Protein AF-A0A7T6Z0Q0-F1 (afdb_monomer_lite)

Organism: NCBI:txid2743000

Structure (mmCIF, N/CA/C/O backbone):
data_AF-A0A7T6Z0Q0-F1
#
_entry.id   AF-A0A7T6Z0Q0-F1
#
loop_
_atom_site.group_PDB
_atom_site.id
_atom_site.type_symbol
_atom_site.label_atom_id
_atom_site.label_alt_id
_atom_site.label_comp_id
_atom_site.label_asym_id
_atom_site.label_entity_id
_atom_site.label_seq_id
_atom_site.pdbx_PDB_ins_code
_atom_site.Cartn_x
_atom_site.Cartn_y
_atom_site.Cartn_z
_atom_site.occupancy
_atom_site.B_iso_or_equiv
_atom_site.auth_seq_id
_atom_site.auth_comp_id
_atom_site.auth_asym_id
_atom_site.auth_atom_id
_atom_site.pdbx_PDB_model_num
ATOM 1 N N . MET A 1 1 ? 8.233 -5.492 -35.507 1.00 38.56 1 MET A N 1
ATOM 2 C CA . MET A 1 1 ? 9.066 -5.154 -34.332 1.00 38.56 1 MET A CA 1
ATOM 3 C C . MET A 1 1 ? 8.206 -4.295 -33.421 1.00 38.56 1 MET A C 1
ATOM 5 O O . MET A 1 1 ? 7.869 -3.188 -33.812 1.00 38.56 1 MET A O 1
ATOM 9 N N . ALA A 1 2 ? 7.719 -4.841 -32.305 1.00 47.81 2 ALA A N 1
ATOM 10 C CA . ALA A 1 2 ? 6.856 -4.098 -31.389 1.00 47.81 2 ALA A CA 1
ATOM 11 C C . ALA A 1 2 ? 7.734 -3.191 -30.522 1.00 47.81 2 ALA A C 1
ATOM 13 O O . ALA A 1 2 ? 8.544 -3.677 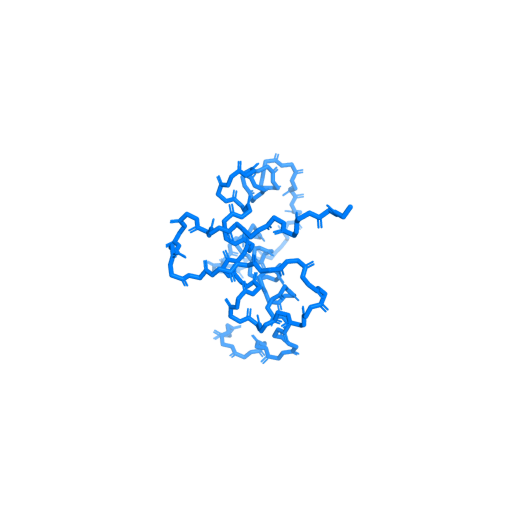-29.737 1.00 47.81 2 ALA A O 1
ATOM 14 N N . THR A 1 3 ? 7.627 -1.879 -30.710 1.00 47.97 3 THR A N 1
ATOM 15 C CA . THR A 1 3 ? 8.337 -0.905 -29.883 1.00 47.97 3 THR A CA 1
ATOM 16 C C . THR A 1 3 ? 7.846 -1.037 -28.444 1.00 47.97 3 THR A C 1
ATOM 18 O O . THR A 1 3 ? 6.657 -0.856 -28.176 1.00 47.97 3 THR A O 1
ATOM 21 N N . LEU A 1 4 ? 8.751 -1.382 -27.527 1.00 54.00 4 LEU A N 1
ATOM 22 C CA . LEU A 1 4 ? 8.465 -1.507 -26.101 1.00 54.00 4 LEU A CA 1
ATOM 23 C C . LEU A 1 4 ? 7.921 -0.163 -25.582 1.00 54.00 4 LEU A C 1
ATOM 25 O O . LEU A 1 4 ? 8.621 0.851 -25.607 1.00 54.00 4 LEU A O 1
ATOM 29 N N . GLN A 1 5 ? 6.655 -0.132 -25.167 1.00 57.84 5 GLN A N 1
ATOM 30 C CA . GLN A 1 5 ? 5.997 1.086 -24.693 1.00 57.84 5 GLN A CA 1
ATOM 3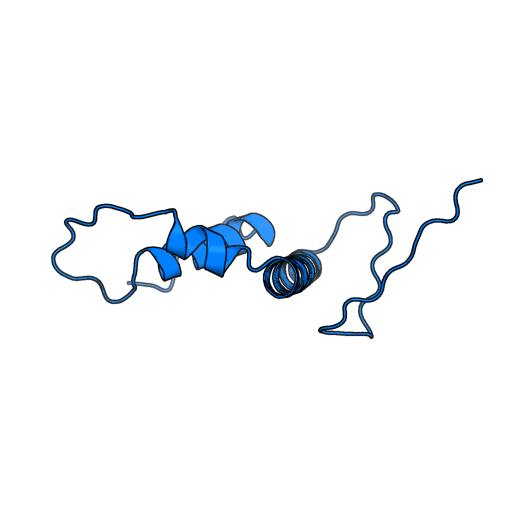1 C C . GLN A 1 5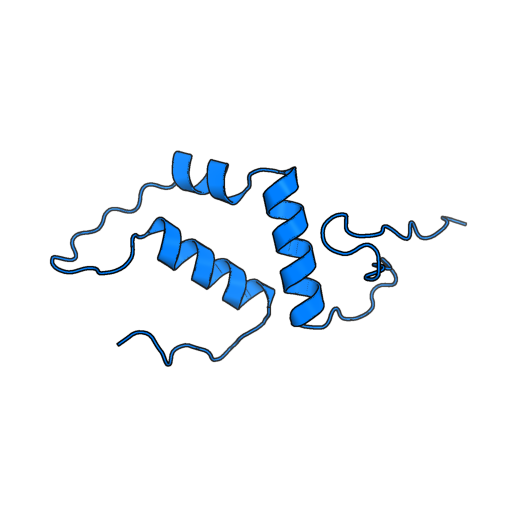 ? 6.572 1.473 -23.325 1.00 57.84 5 GLN A C 1
ATOM 33 O O . GLN A 1 5 ? 6.188 0.916 -22.301 1.00 57.84 5 GLN A O 1
ATOM 38 N N . LYS A 1 6 ? 7.508 2.425 -23.310 1.00 55.28 6 LYS A N 1
ATOM 39 C CA . LYS A 1 6 ? 8.038 3.018 -22.078 1.00 55.28 6 LYS A CA 1
ATOM 40 C C . LYS A 1 6 ? 7.030 4.042 -21.564 1.00 55.28 6 LYS A C 1
ATOM 42 O O . LYS A 1 6 ? 6.823 5.067 -22.212 1.00 55.28 6 LYS A O 1
ATOM 47 N N . ARG A 1 7 ? 6.391 3.759 -20.430 1.00 61.72 7 ARG A N 1
ATOM 48 C CA . ARG A 1 7 ? 5.443 4.677 -19.781 1.00 61.72 7 ARG A CA 1
ATOM 49 C C . ARG A 1 7 ? 6.081 5.275 -18.529 1.00 61.72 7 ARG A C 1
ATOM 51 O O . ARG A 1 7 ? 6.789 4.588 -17.792 1.00 61.72 7 ARG A O 1
ATOM 58 N N . SER A 1 8 ? 5.870 6.572 -18.339 1.00 59.81 8 SER A N 1
ATOM 59 C CA . SER A 1 8 ? 6.220 7.265 -17.099 1.00 59.81 8 SER A CA 1
ATOM 60 C C . SER A 1 8 ? 5.029 7.213 -16.151 1.00 59.81 8 SER A C 1
ATOM 62 O O . SER A 1 8 ? 3.890 7.256 -16.610 1.00 59.81 8 SER A O 1
ATOM 64 N N . ILE A 1 9 ? 5.309 7.123 -14.856 1.00 63.09 9 ILE A N 1
ATOM 65 C CA . ILE A 1 9 ? 4.302 7.160 -13.790 1.00 63.09 9 ILE A CA 1
ATOM 66 C C . ILE A 1 9 ? 3.906 8.628 -13.559 1.00 63.09 9 ILE A C 1
ATOM 68 O O . ILE A 1 9 ? 4.796 9.490 -13.566 1.00 63.09 9 ILE A O 1
ATOM 72 N N . ASP A 1 10 ? 2.620 8.940 -13.373 1.00 64.62 10 ASP A N 1
ATOM 73 C CA . ASP A 1 10 ? 2.192 10.330 -13.162 1.00 64.62 10 ASP A CA 1
ATOM 74 C C . ASP A 1 10 ? 2.637 10.836 -11.783 1.00 64.62 10 ASP A C 1
ATOM 76 O O . ASP A 1 10 ? 3.096 11.978 -11.676 1.00 64.62 10 ASP A O 1
ATOM 80 N N . PHE A 1 11 ? 2.638 9.961 -10.770 1.00 57.75 11 PHE A N 1
ATOM 81 C CA . PHE A 1 11 ? 3.105 10.258 -9.411 1.00 57.75 11 PHE A CA 1
ATOM 82 C C 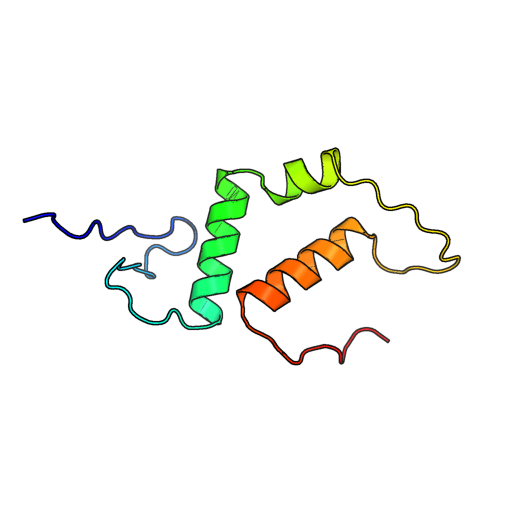. PHE A 1 11 ? 4.594 10.640 -9.338 1.00 57.75 11 PHE A C 1
ATOM 84 O O . PHE A 1 11 ? 5.010 11.462 -8.519 1.00 57.75 11 PHE A O 1
ATOM 91 N N . ASN A 1 12 ? 5.428 10.071 -10.217 1.00 58.88 12 ASN A N 1
ATOM 92 C CA . ASN A 1 12 ? 6.838 10.435 -10.333 1.00 58.88 12 ASN A CA 1
ATOM 93 C C . ASN A 1 12 ? 7.354 10.249 -11.764 1.00 58.88 12 ASN A C 1
ATOM 95 O O . ASN A 1 12 ? 7.858 9.190 -12.142 1.00 58.88 12 ASN A O 1
ATOM 99 N N . ARG A 1 13 ? 7.340 11.339 -12.541 1.00 59.12 13 ARG A N 1
ATOM 100 C CA . ARG A 1 13 ? 7.804 11.368 -13.942 1.00 59.12 13 ARG A CA 1
ATOM 101 C C . ARG A 1 13 ? 9.285 11.014 -14.136 1.00 59.12 13 ARG A C 1
ATOM 103 O O . ARG A 1 13 ? 9.719 10.830 -15.277 1.00 59.12 13 ARG A O 1
ATOM 110 N N . LYS A 1 14 ? 10.079 10.960 -13.058 1.00 58.62 14 LYS A N 1
ATOM 111 C CA . LYS A 1 14 ? 11.483 10.517 -13.098 1.00 58.62 14 LYS A CA 1
ATOM 112 C C . LYS A 1 14 ? 11.601 8.993 -13.120 1.00 58.62 14 LYS A C 1
ATOM 114 O O . LYS A 1 14 ? 12.612 8.490 -13.608 1.00 58.62 14 LYS A O 1
ATOM 119 N N . VAL A 1 15 ? 10.584 8.271 -12.649 1.00 60.81 15 VAL A N 1
ATOM 120 C CA . VAL A 1 15 ? 10.527 6.812 -12.728 1.00 60.81 15 VAL A CA 1
ATOM 121 C C . VAL 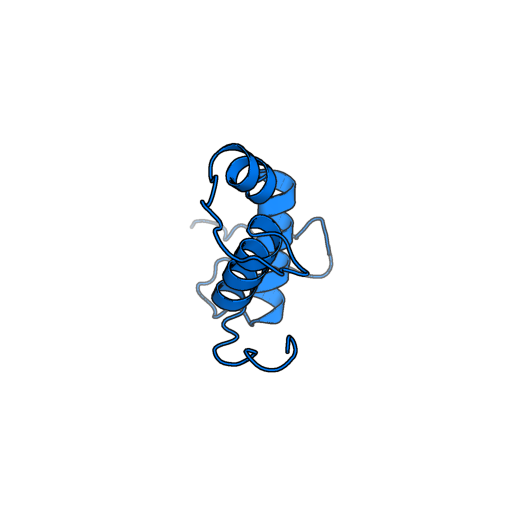A 1 15 ? 9.979 6.430 -14.098 1.00 60.81 15 VAL A C 1
ATOM 123 O O . VAL A 1 15 ? 8.912 6.878 -14.520 1.00 60.81 15 VAL A O 1
ATOM 126 N N . LYS A 1 16 ? 10.754 5.629 -14.830 1.00 61.69 16 LYS A N 1
ATOM 127 C CA . LYS A 1 16 ? 10.385 5.140 -16.158 1.00 61.69 16 LYS A CA 1
ATOM 128 C C . LYS A 1 16 ? 10.305 3.629 -16.107 1.00 61.69 16 LYS A C 1
ATOM 130 O O . LYS A 1 16 ? 11.298 2.986 -15.785 1.00 61.69 16 LYS A O 1
ATOM 135 N N . ILE A 1 17 ? 9.155 3.091 -16.478 1.00 62.25 17 ILE A N 1
ATOM 136 C CA . ILE A 1 17 ? 8.902 1.656 -16.437 1.00 62.25 17 ILE A CA 1
ATOM 137 C C . ILE A 1 17 ? 9.117 1.104 -17.839 1.00 62.25 17 ILE A C 1
ATOM 139 O O . ILE A 1 17 ? 8.530 1.593 -18.811 1.00 62.25 17 ILE A O 1
ATOM 143 N N . SER A 1 18 ? 9.999 0.118 -17.952 1.00 58.91 18 SER A N 1
ATOM 144 C CA . SER A 1 18 ? 10.153 -0.705 -19.145 1.00 58.91 18 SER A CA 1
ATOM 145 C C . SER A 1 18 ? 9.485 -2.055 -18.909 1.00 58.91 18 SER A C 1
ATOM 147 O O . SER A 1 18 ? 9.634 -2.661 -17.858 1.00 58.91 18 SER A O 1
ATOM 149 N N . ASN A 1 19 ? 8.719 -2.523 -19.896 1.00 57.25 19 ASN A N 1
ATOM 150 C CA . ASN A 1 19 ? 8.157 -3.874 -19.904 1.00 57.25 19 ASN A CA 1
ATOM 151 C C . ASN A 1 19 ? 9.147 -4.841 -20.574 1.00 57.25 19 ASN A C 1
ATOM 153 O O . ASN A 1 19 ? 8.810 -5.514 -21.545 1.00 57.25 19 ASN A O 1
ATOM 157 N N . ASP A 1 20 ? 10.411 -4.791 -20.156 1.00 62.56 20 ASP A N 1
ATOM 158 C CA . ASP A 1 20 ? 11.515 -5.591 -20.707 1.00 62.56 20 ASP A CA 1
ATOM 159 C C . ASP A 1 20 ? 11.653 -6.950 -20.007 1.00 62.56 20 ASP A C 1
ATOM 161 O O . ASP A 1 20 ? 12.550 -7.723 -20.334 1.00 62.56 20 ASP A O 1
ATOM 165 N N . GLY A 1 21 ? 10.738 -7.255 -19.080 1.00 55.03 21 GLY A N 1
ATOM 166 C CA . GLY A 1 21 ? 10.774 -8.469 -18.272 1.00 55.03 21 GLY A CA 1
ATOM 167 C C . GLY A 1 21 ? 11.825 -8.430 -17.162 1.00 55.03 21 GLY A C 1
ATOM 168 O O . GLY A 1 21 ? 12.087 -9.470 -16.564 1.00 55.03 21 GLY A O 1
ATOM 169 N N . GLY A 1 22 ? 12.433 -7.268 -16.890 1.00 63.94 22 GLY A N 1
ATOM 170 C CA . GLY A 1 22 ? 13.324 -7.085 -15.749 1.00 63.94 22 GLY A CA 1
ATOM 171 C C . GLY A 1 22 ? 12.583 -7.169 -14.412 1.00 63.94 22 GLY A C 1
ATOM 172 O O . GLY A 1 22 ? 11.396 -6.852 -14.315 1.00 63.94 22 GLY A O 1
ATOM 173 N N . GLU A 1 23 ? 13.294 -7.590 -13.366 1.00 59.81 23 GLU A N 1
ATOM 174 C CA . GLU A 1 23 ? 12.762 -7.577 -12.004 1.00 59.81 23 GLU A CA 1
ATOM 175 C C . GLU A 1 23 ? 12.556 -6.132 -11.535 1.00 59.81 23 GLU A C 1
ATOM 177 O O . GLU A 1 23 ? 13.463 -5.296 -11.585 1.00 59.81 23 GLU A O 1
ATOM 182 N N . LEU A 1 24 ? 11.345 -5.835 -11.071 1.00 60.91 24 LEU A N 1
ATOM 183 C CA . LEU A 1 24 ? 11.047 -4.570 -10.416 1.00 60.91 24 LEU A CA 1
ATOM 184 C C . LEU A 1 24 ? 11.554 -4.645 -8.977 1.00 60.91 24 LEU A C 1
ATOM 186 O O . LEU A 1 24 ? 11.241 -5.588 -8.250 1.00 60.91 24 LEU A O 1
ATOM 190 N N . SER A 1 25 ? 12.318 -3.640 -8.550 1.00 65.69 25 SER A N 1
ATOM 191 C CA . SER A 1 25 ? 12.652 -3.507 -7.133 1.00 65.69 25 SER A CA 1
ATOM 192 C C . SER A 1 25 ? 11.380 -3.276 -6.307 1.00 65.69 25 SER A C 1
ATOM 194 O O . SER A 1 25 ? 10.416 -2.692 -6.809 1.00 65.69 25 SER A O 1
ATOM 196 N N . SER A 1 26 ? 11.407 -3.685 -5.034 1.00 61.88 26 SER A N 1
ATOM 197 C CA . SER A 1 26 ? 10.327 -3.470 -4.052 1.00 61.88 26 SER A CA 1
ATOM 198 C C . SER A 1 26 ? 9.735 -2.055 -4.126 1.00 61.88 26 SER A C 1
ATOM 200 O O . SER A 1 26 ? 8.538 -1.892 -4.356 1.00 61.88 26 SER A O 1
ATOM 202 N N . ASP A 1 27 ? 10.594 -1.034 -4.051 1.00 64.44 27 ASP A N 1
ATOM 203 C CA . ASP A 1 27 ? 10.184 0.377 -4.038 1.00 64.44 27 ASP A CA 1
ATOM 204 C C . ASP A 1 27 ? 9.521 0.812 -5.359 1.00 64.44 27 ASP A C 1
ATOM 206 O O . ASP A 1 27 ? 8.643 1.674 -5.385 1.00 64.44 27 ASP A O 1
ATOM 210 N N . THR A 1 28 ? 9.916 0.201 -6.482 1.00 69.06 28 THR A N 1
ATOM 211 C CA . THR A 1 28 ? 9.309 0.481 -7.793 1.00 69.06 28 THR A CA 1
ATOM 212 C C . THR A 1 28 ? 7.949 -0.206 -7.931 1.00 69.06 28 THR A C 1
ATOM 214 O O . THR A 1 28 ? 7.041 0.361 -8.538 1.00 69.06 28 THR A O 1
ATOM 217 N N . GLY A 1 29 ? 7.788 -1.405 -7.356 1.00 70.06 29 GLY A N 1
ATOM 218 C CA . GLY A 1 29 ? 6.519 -2.135 -7.310 1.00 70.06 29 GLY A CA 1
ATOM 219 C C . GLY A 1 29 ? 5.449 -1.425 -6.476 1.00 70.06 29 GLY A C 1
ATOM 220 O O . GLY A 1 29 ? 4.291 -1.366 -6.887 1.00 70.06 29 GLY A O 1
ATOM 221 N N . GLU A 1 30 ? 5.839 -0.818 -5.354 1.00 74.81 30 GLU A N 1
ATOM 222 C CA . GLU A 1 30 ? 4.937 -0.024 -4.510 1.00 74.81 30 GLU A CA 1
ATOM 223 C C . GLU A 1 30 ? 4.423 1.229 -5.234 1.00 74.81 30 GLU A C 1
ATOM 225 O O . GLU A 1 30 ? 3.214 1.450 -5.308 1.00 74.81 30 GLU A O 1
ATOM 230 N N . LEU A 1 31 ? 5.320 2.008 -5.854 1.00 76.12 31 LEU A N 1
ATOM 231 C CA . LEU A 1 31 ? 4.950 3.197 -6.637 1.00 76.12 31 LEU A CA 1
ATOM 232 C C . LEU A 1 31 ? 4.022 2.865 -7.811 1.00 76.12 31 LEU A C 1
ATOM 234 O O . LEU A 1 31 ? 3.128 3.638 -8.149 1.00 76.12 31 LEU A O 1
ATOM 238 N N . LEU A 1 32 ? 4.237 1.710 -8.434 1.00 76.12 32 LEU A N 1
ATOM 239 C CA . LEU A 1 32 ? 3.395 1.200 -9.507 1.00 76.12 32 LEU A CA 1
ATOM 240 C C . LEU A 1 32 ? 1.970 0.915 -9.051 1.00 76.12 32 LEU A C 1
ATOM 242 O O . LEU A 1 32 ? 1.012 1.241 -9.751 1.00 76.12 32 LEU A O 1
ATOM 246 N N . PHE A 1 33 ? 1.841 0.271 -7.898 1.00 78.75 33 PHE A N 1
ATOM 247 C CA . PHE A 1 33 ? 0.543 -0.083 -7.363 1.00 78.75 33 PHE A CA 1
ATOM 248 C C . PHE A 1 33 ? -0.208 1.138 -6.827 1.00 78.75 33 PHE A C 1
ATOM 250 O O . PHE A 1 33 ? -1.414 1.213 -7.029 1.00 78.75 33 PHE A O 1
ATOM 257 N N . LEU A 1 34 ? 0.492 2.123 -6.254 1.00 79.44 34 LEU A N 1
ATOM 258 C CA . LEU A 1 34 ? -0.097 3.420 -5.899 1.00 79.44 34 LEU A CA 1
ATOM 259 C C . LEU A 1 34 ? -0.731 4.106 -7.116 1.00 79.44 34 LEU A C 1
ATOM 261 O O . LEU A 1 34 ? -1.888 4.508 -7.069 1.00 79.44 34 LEU A O 1
ATOM 265 N N . GLU A 1 35 ? -0.012 4.175 -8.238 1.00 79.88 35 GLU A N 1
ATOM 266 C CA . GLU A 1 35 ? -0.546 4.743 -9.482 1.00 79.88 35 GLU A CA 1
ATOM 267 C C . GLU A 1 35 ? -1.726 3.921 -10.030 1.00 79.88 35 GLU A C 1
ATOM 269 O O . GLU A 1 35 ? -2.707 4.476 -10.523 1.00 79.88 35 GLU A O 1
ATOM 274 N N . LEU A 1 36 ? -1.653 2.589 -9.947 1.00 83.00 36 LEU A N 1
ATOM 275 C CA . LEU A 1 36 ? -2.752 1.713 -10.350 1.00 83.00 36 LEU A CA 1
ATOM 276 C C . LEU A 1 36 ? -4.001 1.974 -9.510 1.00 83.00 36 LEU A C 1
ATOM 278 O O . LEU A 1 36 ? -5.093 2.088 -10.069 1.00 83.00 36 LEU A O 1
ATOM 282 N N . ASP A 1 37 ? -3.844 2.068 -8.193 1.00 84.44 37 ASP A N 1
ATOM 283 C CA . ASP A 1 37 ? -4.942 2.346 -7.281 1.00 84.44 37 ASP A CA 1
ATOM 284 C C . ASP A 1 37 ? -5.558 3.722 -7.546 1.00 84.44 37 ASP A C 1
ATOM 286 O O . ASP A 1 37 ? -6.774 3.809 -7.702 1.00 84.44 37 ASP A O 1
ATOM 290 N N . GLU A 1 38 ? -4.748 4.771 -7.723 1.00 83.69 38 GLU A N 1
ATOM 291 C CA . GLU A 1 38 ? -5.258 6.107 -8.058 1.00 83.69 38 GLU A CA 1
ATOM 292 C C . GLU A 1 38 ? -6.055 6.124 -9.368 1.00 83.69 38 GLU A C 1
ATOM 294 O O . GLU A 1 38 ? -7.074 6.809 -9.476 1.00 83.69 38 GLU A O 1
ATOM 299 N N . LYS A 1 39 ? -5.614 5.372 -10.383 1.00 85.12 39 LYS A N 1
ATOM 300 C CA . LYS A 1 39 ? -6.272 5.351 -11.699 1.00 85.12 39 LYS A CA 1
ATOM 301 C C . LYS A 1 39 ? -7.519 4.475 -11.732 1.00 85.12 39 LYS A C 1
ATOM 303 O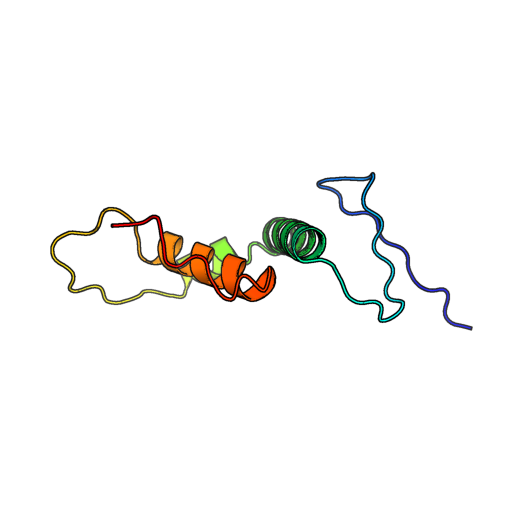 O . LYS A 1 39 ? -8.454 4.794 -12.464 1.00 85.12 39 LYS A O 1
ATOM 308 N N . LEU A 1 40 ? -7.518 3.356 -11.011 1.00 86.88 40 LEU A N 1
ATOM 309 C CA . LEU A 1 40 ? -8.598 2.367 -11.052 1.00 86.88 40 LEU A CA 1
ATOM 310 C C . LEU A 1 40 ? -9.569 2.484 -9.874 1.00 86.88 40 LEU A C 1
ATOM 312 O O . LEU A 1 40 ? -10.640 1.882 -9.922 1.00 86.88 40 LEU A O 1
ATOM 316 N N . GLY A 1 41 ? -9.217 3.234 -8.829 1.00 88.25 41 GLY A N 1
ATOM 317 C CA . GLY A 1 41 ? -9.963 3.279 -7.574 1.00 88.25 41 GLY A CA 1
ATOM 318 C C . GLY A 1 41 ? -10.078 1.890 -6.950 1.00 88.25 41 GLY A C 1
ATOM 319 O O . GLY A 1 41 ? -11.174 1.484 -6.547 1.00 88.25 41 GLY A O 1
ATOM 320 N N . PHE A 1 42 ? -8.983 1.126 -6.941 1.00 88.75 42 PHE A N 1
ATOM 321 C CA . PHE A 1 42 ? -8.995 -0.278 -6.538 1.00 88.75 42 PHE A CA 1
ATOM 322 C C . PHE A 1 42 ? -9.414 -0.427 -5.072 1.00 88.75 42 PHE A C 1
ATOM 324 O O . PHE A 1 42 ? -10.375 -1.141 -4.785 1.00 88.75 42 PHE A O 1
ATOM 331 N N . PHE A 1 43 ? -8.774 0.302 -4.159 1.00 89.44 43 PHE A N 1
ATOM 332 C CA . PHE A 1 43 ? -9.101 0.290 -2.739 1.00 89.44 43 PHE A CA 1
ATOM 333 C C . PHE A 1 43 ? -10.480 0.864 -2.457 1.00 89.44 43 PHE A C 1
ATOM 335 O O . PHE A 1 43 ? -11.226 0.279 -1.681 1.00 89.44 43 PHE A O 1
ATOM 342 N N . HIS A 1 44 ? -10.883 1.922 -3.166 1.00 90.06 44 HIS A N 1
ATOM 343 C CA . HIS A 1 44 ? -12.248 2.440 -3.055 1.00 90.06 44 HIS A CA 1
ATOM 344 C C . HIS A 1 44 ? -13.297 1.374 -3.407 1.00 90.06 44 HIS A C 1
ATOM 346 O O . HIS A 1 44 ? -14.302 1.220 -2.715 1.00 90.06 44 HIS A O 1
ATOM 352 N N . THR A 1 45 ? -13.065 0.626 -4.486 1.00 91.12 45 THR A N 1
ATOM 353 C CA . THR A 1 45 ? -13.951 -0.461 -4.917 1.00 91.12 45 THR A CA 1
ATOM 354 C C . THR A 1 45 ? -13.948 -1.598 -3.900 1.00 91.12 45 THR A C 1
ATOM 356 O O . THR A 1 45 ? -15.000 -2.132 -3.550 1.00 91.12 45 THR A O 1
ATOM 359 N N . LEU A 1 46 ? -12.770 -1.950 -3.396 1.00 90.00 46 LEU A N 1
ATOM 360 C CA . LEU A 1 46 ? -12.580 -3.017 -2.429 1.00 90.00 46 LEU A CA 1
ATOM 361 C C . LEU A 1 46 ? -13.291 -2.706 -1.104 1.00 90.00 46 LEU A C 1
ATOM 363 O O . LEU A 1 46 ? -14.063 -3.542 -0.643 1.00 90.00 46 LEU A O 1
ATOM 367 N N . ASP A 1 47 ? -13.160 -1.493 -0.568 1.00 89.69 47 ASP A N 1
ATOM 368 C CA . ASP A 1 47 ? -13.836 -1.056 0.665 1.00 89.69 47 ASP A CA 1
ATOM 369 C C . ASP A 1 47 ? -15.365 -1.064 0.526 1.00 89.69 47 ASP A C 1
ATOM 371 O O . ASP A 1 47 ? -16.104 -1.321 1.477 1.00 89.69 47 ASP A O 1
ATOM 375 N N . LYS A 1 48 ? -15.862 -0.812 -0.687 1.00 90.56 48 LYS A N 1
ATOM 376 C CA . LYS A 1 48 ? -17.298 -0.771 -0.977 1.00 90.56 48 LYS A CA 1
ATOM 377 C C . LYS A 1 48 ? -17.940 -2.154 -1.074 1.00 90.56 48 LYS A C 1
ATOM 379 O O . LYS A 1 48 ? -19.151 -2.268 -0.901 1.00 90.56 48 LYS A O 1
ATOM 384 N N . HIS A 1 49 ? -17.160 -3.179 -1.406 1.00 89.75 49 HIS A N 1
ATOM 385 C CA . HIS A 1 49 ? -17.669 -4.526 -1.672 1.00 89.75 49 HIS A CA 1
ATOM 386 C C . HIS A 1 49 ? -17.237 -5.561 -0.636 1.00 89.75 49 HIS A C 1
ATOM 388 O O . HIS A 1 49 ? -17.929 -6.564 -0.450 1.00 89.75 49 HIS A O 1
ATOM 394 N N . LEU A 1 50 ? -16.112 -5.345 0.039 1.00 85.31 50 LEU A N 1
ATOM 395 C CA . LEU A 1 50 ? -15.570 -6.283 1.002 1.00 85.31 50 LEU A CA 1
ATOM 396 C C . LEU A 1 50 ? -15.898 -5.839 2.424 1.00 85.31 50 LEU A C 1
ATOM 398 O O . LEU A 1 50 ? -15.169 -5.082 3.055 1.00 85.31 50 LEU A O 1
ATOM 402 N N . HIS A 1 51 ? -16.984 -6.389 2.954 1.00 84.69 51 HIS A N 1
ATOM 403 C CA . HIS A 1 51 ? -17.352 -6.206 4.351 1.00 84.69 51 HIS A CA 1
ATOM 404 C C . HIS A 1 51 ? -16.876 -7.400 5.172 1.00 84.69 51 HIS A C 1
ATOM 406 O O . HIS A 1 51 ? -17.424 -8.502 5.086 1.00 84.69 51 HIS A O 1
ATOM 412 N N . LEU A 1 52 ? -15.837 -7.178 5.972 1.00 83.38 52 LEU A N 1
ATOM 413 C CA . LEU A 1 52 ? -15.319 -8.180 6.893 1.00 83.38 52 LEU A CA 1
ATOM 414 C C . LEU A 1 52 ? -16.114 -8.124 8.198 1.00 83.38 52 LEU A C 1
ATOM 416 O O . LEU A 1 52 ? -16.245 -7.068 8.816 1.00 83.38 52 LEU A O 1
ATOM 420 N N . LYS A 1 53 ? -16.656 -9.272 8.617 1.00 82.56 53 LYS A N 1
ATOM 421 C CA . LYS A 1 53 ? -17.278 -9.396 9.936 1.00 82.56 53 LYS A CA 1
ATOM 422 C C . LYS A 1 53 ? -16.178 -9.407 10.984 1.00 82.56 53 LYS A C 1
ATOM 424 O O . LYS A 1 53 ? -15.369 -10.332 11.012 1.00 82.56 53 LYS A O 1
ATOM 429 N N . ASP A 1 54 ? -16.164 -8.377 11.816 1.00 81.25 54 ASP A N 1
ATOM 430 C CA . ASP A 1 54 ? -15.206 -8.241 12.901 1.00 81.25 54 ASP A CA 1
ATOM 431 C C . ASP A 1 54 ? -15.890 -8.395 14.248 1.00 81.25 54 ASP A C 1
ATOM 433 O O . ASP A 1 54 ? -16.760 -7.605 14.605 1.00 81.25 54 ASP A O 1
ATOM 437 N N . GLU A 1 55 ? -15.479 -9.404 15.003 1.00 85.00 55 GLU A N 1
ATOM 438 C CA . GLU A 1 55 ? -15.964 -9.637 16.364 1.00 85.00 55 GLU A CA 1
ATOM 439 C C . GLU A 1 55 ? -14.954 -9.148 17.417 1.00 85.00 55 GLU A C 1
ATOM 441 O O . GLU A 1 55 ? -15.152 -9.332 18.620 1.00 85.00 55 GLU A O 1
ATOM 446 N N . ARG A 1 56 ? -13.847 -8.519 16.992 1.00 85.31 56 ARG A N 1
ATOM 447 C CA . ARG A 1 56 ? -12.808 -8.020 17.898 1.00 85.31 56 ARG A CA 1
ATOM 448 C C . ARG A 1 56 ? -13.329 -6.833 18.705 1.00 85.31 56 ARG A C 1
ATOM 450 O O . ARG A 1 56 ? -13.701 -5.801 18.153 1.00 85.31 56 ARG A O 1
ATOM 457 N N . GLN A 1 57 ? -13.269 -6.957 20.030 1.00 74.44 57 GLN A N 1
ATOM 458 C CA . GLN A 1 57 ? -13.792 -5.947 20.957 1.00 74.44 57 GLN A CA 1
ATOM 459 C C . GLN A 1 57 ? -12.962 -4.658 21.025 1.00 74.44 57 GLN A C 1
ATOM 461 O O . GLN A 1 57 ? -13.505 -3.601 21.328 1.00 74.44 57 GLN A O 1
ATOM 466 N N . TYR A 1 58 ? -11.662 -4.733 20.730 1.00 76.50 58 TYR A N 1
ATOM 467 C CA . TYR A 1 58 ? -10.749 -3.593 20.792 1.00 76.50 58 TYR A CA 1
ATOM 468 C C . TYR A 1 58 ? -9.850 -3.606 19.559 1.00 76.50 58 TYR A C 1
ATOM 470 O O . TYR A 1 58 ? -8.967 -4.455 19.435 1.00 76.50 58 TYR A O 1
ATOM 478 N N . HIS A 1 59 ? -10.093 -2.684 18.631 1.00 78.06 59 HIS A N 1
ATOM 479 C CA . HIS A 1 59 ? -9.273 -2.504 17.438 1.00 78.06 59 HIS A CA 1
ATOM 480 C C . HIS A 1 59 ? -8.928 -1.023 17.258 1.00 78.06 59 HIS A C 1
ATOM 482 O O . HIS A 1 59 ? -9.791 -0.155 17.355 1.00 78.06 59 HIS A O 1
ATOM 488 N N . PHE A 1 60 ? -7.649 -0.738 17.002 1.00 82.56 60 PHE A N 1
ATOM 489 C CA . PHE A 1 60 ? -7.163 0.616 16.701 1.00 82.56 60 PHE A CA 1
ATOM 490 C C . PHE A 1 60 ? -7.265 0.961 15.212 1.00 82.56 60 PHE A C 1
ATOM 492 O O . PHE A 1 60 ? -7.326 2.131 14.844 1.00 82.56 60 PHE A O 1
ATOM 499 N N . HIS A 1 61 ? -7.280 -0.061 14.356 1.00 84.00 61 HIS A N 1
ATOM 500 C CA . HIS A 1 61 ? -7.320 0.076 12.907 1.00 84.00 61 HIS A CA 1
ATOM 501 C C . HIS A 1 61 ? -8.525 -0.671 12.350 1.00 84.00 61 HIS A C 1
ATOM 503 O O . HIS A 1 61 ? -8.854 -1.760 12.825 1.00 84.00 61 HIS A O 1
ATOM 509 N N . SER A 1 62 ? -9.163 -0.084 11.339 1.00 86.88 62 SER A N 1
ATOM 510 C CA . SER A 1 62 ? -10.269 -0.720 10.635 1.00 86.88 62 SER A CA 1
ATOM 511 C C . SER A 1 62 ? -9.773 -1.885 9.771 1.00 86.88 62 SER A C 1
ATOM 513 O O . SER A 1 62 ? -8.586 -1.981 9.434 1.00 86.88 62 SER A O 1
ATOM 515 N N . ASN A 1 63 ? -10.679 -2.787 9.407 1.00 86.44 63 ASN A N 1
ATOM 516 C CA . ASN A 1 63 ? -10.346 -3.946 8.580 1.00 86.44 63 ASN A CA 1
ATOM 517 C C . ASN A 1 63 ? -9.863 -3.565 7.187 1.00 86.44 63 ASN A C 1
ATOM 519 O O . ASN A 1 63 ? -8.947 -4.197 6.666 1.00 86.44 63 ASN A O 1
ATOM 523 N N . GLU A 1 64 ? -10.456 -2.520 6.622 1.00 88.00 64 GLU A N 1
ATOM 524 C CA . GLU A 1 64 ? -10.076 -1.922 5.348 1.00 88.00 64 GLU A CA 1
ATOM 525 C C . GLU A 1 64 ? -8.607 -1.502 5.409 1.00 88.00 64 GLU A C 1
ATOM 527 O O . GLU A 1 64 ? -7.786 -1.986 4.634 1.00 88.00 64 GLU A O 1
ATOM 532 N N . HIS A 1 65 ? -8.233 -0.730 6.434 1.00 85.94 65 HIS A N 1
ATOM 533 C CA . HIS A 1 65 ? -6.858 -0.273 6.623 1.00 85.94 65 HIS A CA 1
ATOM 534 C C . HIS A 1 65 ? -5.875 -1.446 6.765 1.00 85.94 65 HIS A C 1
ATOM 536 O O . HIS A 1 65 ? -4.823 -1.473 6.123 1.00 85.94 65 HIS A O 1
ATOM 542 N N . MET A 1 66 ? -6.207 -2.442 7.591 1.00 87.00 66 MET A N 1
ATOM 543 C CA . MET A 1 66 ? -5.357 -3.623 7.778 1.00 87.00 66 MET A CA 1
ATOM 544 C C . MET A 1 66 ? -5.180 -4.421 6.482 1.00 87.00 66 MET A C 1
ATOM 546 O O . MET A 1 66 ? -4.106 -4.967 6.220 1.00 87.00 66 MET A O 1
ATOM 550 N N . LEU A 1 67 ? -6.231 -4.508 5.673 1.00 87.62 67 LEU A N 1
ATOM 551 C CA . LEU A 1 67 ? -6.199 -5.206 4.401 1.00 87.62 67 LEU A CA 1
ATOM 552 C C . LEU A 1 67 ? -5.382 -4.447 3.357 1.00 87.62 67 LEU A C 1
ATOM 554 O O . LEU A 1 67 ? -4.577 -5.072 2.667 1.00 87.62 67 LEU A O 1
ATOM 558 N N . HIS A 1 68 ? -5.525 -3.122 3.283 1.00 87.06 68 HIS A N 1
ATOM 559 C CA . HIS A 1 68 ? -4.698 -2.281 2.416 1.00 87.06 68 HIS A CA 1
ATOM 560 C C . HIS A 1 68 ? -3.222 -2.507 2.729 1.00 87.06 68 HIS A C 1
ATOM 562 O O . HIS A 1 68 ? -2.452 -2.859 1.838 1.00 87.06 68 HIS A O 1
ATOM 568 N N . GLN A 1 69 ? -2.842 -2.431 4.010 1.00 84.19 69 GLN A N 1
ATOM 569 C CA . GLN A 1 69 ? -1.466 -2.685 4.445 1.00 84.19 69 GLN A CA 1
ATOM 570 C C . GLN A 1 69 ? -0.965 -4.075 4.043 1.00 84.19 69 GLN A C 1
ATOM 572 O O . GLN A 1 69 ? 0.161 -4.202 3.567 1.00 84.19 69 GLN A O 1
ATOM 577 N N . LYS A 1 70 ? -1.785 -5.122 4.194 1.00 86.06 70 LYS A N 1
ATOM 578 C CA . LYS A 1 70 ? -1.402 -6.476 3.766 1.00 86.06 70 LYS A CA 1
ATOM 579 C C . LYS A 1 70 ? -1.164 -6.565 2.262 1.00 86.06 70 LYS A C 1
ATOM 581 O O . LYS A 1 70 ? -0.203 -7.207 1.848 1.00 86.06 70 LYS A O 1
ATOM 586 N N . ILE A 1 71 ? -2.005 -5.923 1.455 1.00 85.56 71 ILE A N 1
ATOM 587 C CA . ILE A 1 71 ? -1.850 -5.900 -0.004 1.00 85.56 71 ILE A CA 1
ATOM 588 C C . ILE A 1 71 ? -0.555 -5.175 -0.386 1.00 85.56 71 ILE A C 1
ATOM 590 O O . ILE A 1 71 ? 0.247 -5.734 -1.132 1.00 85.56 71 ILE A O 1
ATOM 594 N N . TYR A 1 72 ? -0.287 -4.003 0.197 1.00 80.50 72 TYR A N 1
ATOM 595 C CA . TYR A 1 72 ? 0.976 -3.287 -0.013 1.00 80.50 72 TYR A CA 1
ATOM 596 C C . TYR A 1 72 ? 2.197 -4.133 0.374 1.00 80.50 72 TYR A C 1
ATOM 598 O O . TYR A 1 72 ? 3.144 -4.238 -0.404 1.00 80.50 72 TYR A O 1
ATOM 606 N N . GLN A 1 73 ? 2.159 -4.809 1.526 1.00 77.38 73 GLN A N 1
ATOM 607 C CA . GLN A 1 73 ? 3.243 -5.693 1.974 1.00 77.38 73 GLN A CA 1
ATOM 608 C C . GLN A 1 73 ? 3.490 -6.864 1.015 1.00 77.38 73 GLN A C 1
ATOM 610 O O . GLN A 1 73 ? 4.644 -7.213 0.763 1.00 77.38 73 GLN A O 1
ATOM 615 N N . MET A 1 74 ? 2.425 -7.464 0.473 1.00 80.06 74 MET A N 1
ATOM 616 C CA . MET A 1 74 ? 2.532 -8.544 -0.511 1.00 80.06 74 MET A CA 1
ATOM 617 C C . MET A 1 74 ? 3.163 -8.059 -1.820 1.00 80.06 74 MET A C 1
ATOM 619 O O . MET A 1 74 ? 4.013 -8.752 -2.373 1.00 80.06 74 MET A O 1
ATOM 623 N N . ILE A 1 75 ? 2.778 -6.875 -2.300 1.00 75.75 75 ILE A N 1
ATOM 624 C CA . ILE A 1 75 ? 3.245 -6.319 -3.579 1.00 75.75 75 ILE A CA 1
ATOM 625 C C . ILE A 1 75 ? 4.702 -5.876 -3.496 1.00 75.75 75 ILE A C 1
ATOM 627 O O . ILE A 1 75 ? 5.508 -6.231 -4.352 1.00 75.75 75 ILE A O 1
ATOM 631 N N . ALA A 1 76 ? 5.064 -5.165 -2.433 1.00 71.75 76 ALA A N 1
ATOM 632 C CA . ALA A 1 76 ? 6.440 -4.752 -2.193 1.00 71.75 76 ALA A CA 1
ATOM 633 C C . ALA A 1 76 ? 7.346 -5.930 -1.770 1.00 71.75 76 ALA A C 1
ATOM 635 O O . ALA A 1 76 ? 8.521 -5.752 -1.474 1.00 71.75 76 ALA A O 1
ATOM 636 N N . SER A 1 77 ? 6.837 -7.170 -1.757 1.00 64.69 77 SER A N 1
ATOM 637 C CA . SER A 1 77 ? 7.605 -8.358 -1.362 1.00 64.69 77 SER A CA 1
ATOM 638 C C . SER A 1 77 ? 8.253 -8.216 0.023 1.00 64.69 77 SER A C 1
ATOM 640 O O . SER A 1 77 ? 9.284 -8.832 0.314 1.00 64.69 77 SER A O 1
ATOM 642 N N . TYR A 1 78 ? 7.629 -7.445 0.922 1.00 63.97 78 TYR A N 1
ATOM 643 C CA . TYR A 1 78 ? 8.017 -7.394 2.325 1.00 63.97 78 TYR A CA 1
ATOM 644 C C . TYR A 1 78 ? 7.562 -8.688 2.998 1.00 63.97 78 TYR A C 1
ATOM 646 O O . TYR A 1 78 ? 6.569 -8.740 3.720 1.00 63.97 78 TYR A O 1
ATOM 654 N N . ALA A 1 79 ? 8.347 -9.751 2.827 1.00 49.88 79 ALA A N 1
ATOM 655 C CA . ALA A 1 79 ? 8.149 -11.031 3.507 1.00 49.88 79 ALA A CA 1
ATOM 656 C C . ALA A 1 79 ? 8.242 -10.922 5.046 1.00 49.88 79 ALA A C 1
ATOM 658 O O . ALA A 1 79 ? 8.081 -11.918 5.753 1.00 49.88 79 ALA A O 1
ATOM 659 N N . ARG A 1 80 ? 8.575 -9.743 5.596 1.00 45.78 80 ARG A N 1
ATOM 660 C CA . ARG A 1 80 ? 8.927 -9.589 7.006 1.00 45.78 80 ARG A CA 1
ATOM 661 C C . ARG A 1 80 ? 8.806 -8.148 7.511 1.00 45.78 80 ARG A C 1
ATOM 663 O O . ARG A 1 80 ? 9.808 -7.526 7.834 1.00 45.78 80 ARG A O 1
ATOM 670 N N . MET A 1 81 ? 7.589 -7.636 7.659 1.00 40.56 81 MET A N 1
ATOM 671 C CA . MET A 1 81 ? 7.344 -6.454 8.504 1.00 40.56 81 MET A CA 1
ATOM 672 C C . MET A 1 81 ? 6.104 -6.657 9.386 1.00 40.56 81 MET A C 1
ATOM 674 O O . MET A 1 81 ? 5.271 -5.777 9.543 1.00 40.56 81 MET A O 1
ATOM 678 N N . MET A 1 82 ? 5.988 -7.836 10.008 1.00 43.03 82 MET A N 1
ATOM 679 C CA . MET A 1 82 ? 5.110 -8.041 11.168 1.00 43.03 82 MET A CA 1
ATOM 680 C C . MET A 1 82 ? 5.893 -7.776 12.458 1.00 43.03 82 MET A C 1
ATOM 682 O O . MET A 1 82 ? 6.092 -8.651 13.293 1.00 43.03 82 MET A O 1
ATOM 686 N N . ARG A 1 83 ? 6.421 -6.564 12.584 1.00 36.81 83 ARG A N 1
ATOM 687 C CA . ARG A 1 83 ? 6.911 -5.993 13.840 1.00 36.81 83 ARG A CA 1
ATOM 688 C C . ARG A 1 83 ? 6.763 -4.496 13.690 1.00 36.81 83 ARG A C 1
ATOM 690 O O . ARG A 1 83 ? 7.662 -3.897 13.127 1.00 36.81 83 ARG A O 1
ATOM 697 N N . LEU A 1 84 ? 5.619 -3.951 14.092 1.00 37.97 84 LEU A N 1
ATOM 698 C CA . LEU A 1 84 ? 5.450 -2.578 14.608 1.00 37.97 84 LEU A CA 1
ATOM 699 C C . LEU A 1 84 ? 3.969 -2.201 14.810 1.00 37.97 84 LEU A C 1
ATOM 701 O O . LEU A 1 84 ? 3.632 -1.025 14.830 1.00 37.97 84 LEU A O 1
ATOM 705 N N . ILE A 1 85 ? 3.076 -3.176 15.002 1.00 41.47 85 ILE A N 1
ATOM 706 C CA . ILE A 1 85 ? 1.744 -2.893 15.547 1.00 41.47 85 ILE A CA 1
ATOM 707 C C . ILE A 1 85 ? 1.468 -3.943 16.622 1.00 41.47 85 ILE A C 1
ATOM 709 O O . ILE A 1 85 ? 0.914 -5.007 16.349 1.00 41.47 85 ILE A O 1
ATOM 713 N N . ASN A 1 86 ? 1.986 -3.665 17.815 1.00 37.66 86 ASN A N 1
ATOM 714 C CA . ASN A 1 86 ? 1.524 -4.197 19.091 1.00 37.66 86 ASN A CA 1
ATOM 715 C C . ASN A 1 86 ? 1.339 -2.989 20.006 1.00 37.66 86 ASN A C 1
ATOM 717 O O . ASN A 1 86 ? 2.276 -2.156 20.012 1.00 37.66 86 ASN A O 1
#

Secondary structure (DSSP, 8-state):
------EE-SS-TT-EE--SSPPPPHHHHHHHHHHHHHHHTHHHHHHHH-------S--SS-HHHHHHHHHHHHHTT-TT---S--

InterPro domains:
  IPR025668 Transposase DDE domain [PF13701] (8-80)

Radius of gyration: 16.48 Å; chains: 1; bounding box: 31×22×55 Å

Sequence (86 aa):
MATLQKRSIDFNRKVKISNDGGELSSDTGELLFLELDEKLGFFHTLDKHLHLKDERQYHFHSNEHMLHQKIYQMIASYARMMRLIN

Foldseek 3Di:
DDDFDWDAQPVDNVDIDTPPVDDDALVRQLSVVVSVCVVVVVLVVCVVPDDDDDPDPDDPDDPSRVVVVVVSCVRSVVPDDPPDDD

pLDDT: mean 71.05, std 15.57, range [36.81, 91.12]